Protein AF-A0A2N2BNC6-F1 (afdb_monomer)

Nearest PDB structures (foldseek):
  4uoi-assembly4_F  TM=2.845E-01  e=2.502E+00  Hepatitis C virus (isolate H77)
  4uoi-assembly1_A  TM=2.787E-01  e=2.677E+00  Hepatitis C virus (isolate H77)
  4uoi-assembly2_D  TM=2.886E-01  e=3.064E+00  Hepatitis C virus (isolate H77)
  4uoi-assembly4_B-3  TM=2.721E-01  e=2.677E+00  Hepatitis C virus (isolate H77)

Structure (mmCIF, N/CA/C/O backbone):
data_AF-A0A2N2BNC6-F1
#
_entry.id   AF-A0A2N2BNC6-F1
#
loop_
_atom_site.group_PDB
_atom_site.id
_atom_site.type_symbol
_atom_site.label_atom_id
_atom_site.label_alt_id
_atom_site.label_comp_id
_atom_site.label_asym_id
_atom_site.label_entity_id
_atom_site.label_seq_id
_atom_site.pdbx_PDB_ins_code
_atom_site.Cartn_x
_atom_site.Cartn_y
_atom_site.Cartn_z
_atom_site.occupancy
_atom_site.B_iso_or_equiv
_atom_site.auth_seq_id
_atom_site.auth_comp_id
_atom_site.auth_asym_id
_atom_site.auth_atom_id
_atom_site.pdbx_PDB_model_num
ATOM 1 N N . MET A 1 1 ? 10.978 -22.436 -1.335 1.00 43.81 1 MET A N 1
ATOM 2 C CA . MET A 1 1 ? 9.559 -22.038 -1.418 1.00 43.81 1 MET A CA 1
ATOM 3 C C . MET A 1 1 ? 9.028 -21.816 -0.010 1.00 43.81 1 MET A C 1
ATOM 5 O O . MET A 1 1 ? 8.522 -22.744 0.602 1.00 43.81 1 MET A O 1
ATOM 9 N N . CYS A 1 2 ? 9.205 -20.620 0.548 1.00 50.09 2 CYS A N 1
ATOM 10 C CA . CYS A 1 2 ? 8.453 -20.210 1.731 1.00 50.09 2 CYS A CA 1
ATOM 11 C C . CYS A 1 2 ? 7.130 -19.623 1.226 1.00 50.09 2 CYS A C 1
ATOM 13 O O . CYS A 1 2 ? 7.057 -18.444 0.900 1.00 50.09 2 CYS A O 1
ATOM 15 N N . GLY A 1 3 ? 6.116 -20.478 1.057 1.00 49.09 3 GLY A N 1
ATOM 16 C CA . GLY A 1 3 ? 4.764 -20.033 0.721 1.00 49.09 3 GLY A CA 1
ATOM 17 C C . GLY A 1 3 ? 4.263 -19.125 1.838 1.00 49.09 3 GLY A C 1
ATOM 18 O O . GLY A 1 3 ? 4.070 -19.581 2.965 1.00 49.09 3 GLY A O 1
ATOM 19 N N . ARG A 1 4 ? 4.161 -17.827 1.556 1.00 66.50 4 ARG A N 1
ATOM 20 C CA . ARG A 1 4 ? 3.705 -16.830 2.517 1.00 66.50 4 ARG A CA 1
ATOM 21 C C . ARG A 1 4 ? 2.184 -16.811 2.442 1.00 66.50 4 ARG A C 1
ATOM 23 O O . ARG A 1 4 ? 1.621 -16.364 1.453 1.00 66.50 4 ARG A O 1
ATOM 30 N N . TYR A 1 5 ? 1.531 -17.345 3.464 1.00 58.91 5 TYR A N 1
ATOM 31 C CA . TYR A 1 5 ? 0.080 -17.274 3.592 1.00 58.91 5 TYR A CA 1
ATOM 32 C C . TYR A 1 5 ? -0.254 -16.140 4.552 1.00 58.91 5 TYR A C 1
ATOM 34 O O . TYR A 1 5 ? 0.338 -16.045 5.629 1.00 58.91 5 TYR A O 1
ATOM 42 N N . ILE A 1 6 ? -1.185 -15.280 4.155 1.00 70.75 6 ILE A N 1
ATOM 43 C CA . ILE A 1 6 ? -1.709 -14.215 5.002 1.00 70.75 6 ILE A CA 1
ATOM 44 C C . ILE A 1 6 ? -3.213 -14.443 5.122 1.00 70.75 6 ILE A C 1
ATOM 46 O O . ILE A 1 6 ? -3.910 -14.543 4.115 1.00 70.75 6 ILE A O 1
ATOM 50 N N . LEU A 1 7 ? -3.698 -14.577 6.356 1.00 71.88 7 LEU A N 1
ATOM 51 C CA . LEU A 1 7 ? -5.120 -14.663 6.672 1.00 71.88 7 LEU A CA 1
ATOM 52 C C . LEU A 1 7 ? -5.523 -13.344 7.324 1.00 71.88 7 LEU A C 1
ATOM 54 O O . LEU A 1 7 ? -4.995 -13.000 8.380 1.00 71.88 7 LEU A O 1
ATOM 58 N N . TYR A 1 8 ? -6.432 -12.616 6.684 1.00 79.56 8 TYR A N 1
ATOM 59 C CA . TYR A 1 8 ? -7.009 -11.389 7.222 1.00 79.56 8 TYR A CA 1
ATOM 60 C C . TYR A 1 8 ? -8.365 -11.690 7.858 1.00 79.56 8 TYR A C 1
ATOM 62 O O . TYR A 1 8 ? -9.135 -12.501 7.346 1.00 79.56 8 TYR A O 1
ATOM 70 N N . SER A 1 9 ? -8.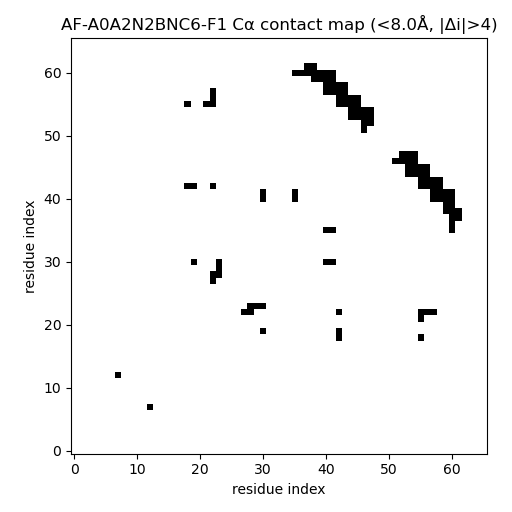682 -11.011 8.954 1.00 87.50 9 SER A N 1
ATOM 71 C CA . SER A 1 9 ? -10.060 -10.894 9.428 1.00 87.50 9 SER A CA 1
ATOM 72 C C . SER A 1 9 ? -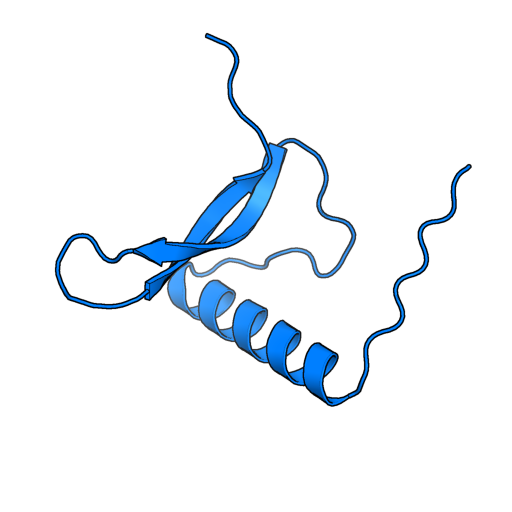10.886 -10.008 8.487 1.00 87.50 9 SER A C 1
ATOM 74 O O . SER A 1 9 ? -10.349 -9.120 7.821 1.00 87.50 9 SER A O 1
ATOM 76 N N . ASP A 1 10 ? -12.215 -10.140 8.511 1.00 88.19 10 ASP A N 1
ATOM 77 C CA . ASP A 1 10 ? -13.132 -9.288 7.729 1.00 88.19 10 ASP A CA 1
ATOM 78 C C . ASP A 1 10 ? -12.930 -7.783 7.970 1.00 88.19 10 ASP A C 1
ATOM 80 O O . ASP A 1 10 ? -13.294 -6.943 7.141 1.00 88.19 10 ASP A O 1
ATOM 84 N N . LYS A 1 11 ? -12.431 -7.413 9.155 1.00 87.75 11 LYS A N 1
ATOM 85 C CA . LYS A 1 11 ? -12.139 -6.021 9.507 1.00 87.75 11 LYS A CA 1
ATOM 86 C C . LYS A 1 11 ? -10.881 -5.537 8.791 1.00 87.75 11 LYS A C 1
ATOM 88 O O . LYS A 1 11 ? -10.883 -4.435 8.249 1.00 87.75 11 LYS A O 1
ATOM 93 N N . GLU A 1 12 ? -9.831 -6.349 8.794 1.00 86.88 12 GLU A N 1
ATOM 94 C CA . GLU A 1 12 ? -8.571 -6.041 8.116 1.00 86.88 12 GLU A CA 1
ATOM 95 C C . GLU A 1 12 ? -8.769 -6.004 6.602 1.00 86.88 12 GLU A C 1
ATOM 97 O O . GLU A 1 12 ? -8.325 -5.057 5.962 1.00 86.88 12 GLU A O 1
ATOM 102 N N . GLU A 1 13 ? -9.527 -6.947 6.035 1.00 87.00 13 GLU A N 1
ATOM 103 C CA . GLU A 1 13 ? -9.829 -6.950 4.602 1.00 87.00 13 GLU A CA 1
ATOM 104 C C . GLU A 1 13 ? -10.589 -5.683 4.180 1.00 87.00 13 GLU A C 1
ATOM 106 O O . GLU A 1 13 ? -10.248 -5.049 3.179 1.00 87.00 13 GLU A O 1
ATOM 111 N N . ARG A 1 14 ? -11.592 -5.263 4.964 1.00 89.00 14 ARG A N 1
ATOM 112 C CA . ARG A 1 14 ? -12.324 -4.012 4.711 1.00 89.00 14 ARG A CA 1
ATOM 113 C C . ARG A 1 14 ? -11.423 -2.784 4.799 1.00 89.00 14 ARG A C 1
ATOM 115 O O . ARG A 1 14 ? -11.529 -1.905 3.947 1.00 89.00 14 ARG A O 1
ATOM 122 N N . ALA A 1 15 ? -10.538 -2.730 5.792 1.00 87.94 15 ALA A N 1
ATOM 123 C CA . ALA A 1 15 ? -9.592 -1.627 5.937 1.00 87.94 15 ALA A CA 1
ATOM 124 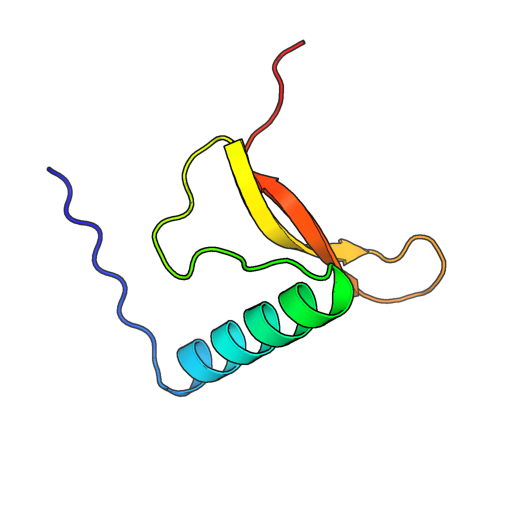C C . ALA A 1 15 ? -8.619 -1.557 4.747 1.00 87.94 15 ALA A C 1
ATOM 126 O O . ALA A 1 15 ? -8.418 -0.485 4.183 1.00 87.94 15 ALA A O 1
ATOM 127 N N . ILE A 1 16 ? -8.074 -2.699 4.314 1.00 87.88 16 ILE A N 1
ATOM 128 C CA . ILE A 1 16 ? -7.166 -2.775 3.162 1.00 87.88 16 ILE A CA 1
ATOM 129 C C . ILE A 1 16 ? -7.883 -2.353 1.873 1.00 87.88 16 ILE A C 1
ATOM 131 O O . ILE A 1 16 ? -7.331 -1.574 1.097 1.00 87.88 16 ILE A O 1
ATOM 135 N N . LYS A 1 17 ? -9.128 -2.801 1.653 1.00 88.88 17 LYS A N 1
ATOM 136 C CA . LYS A 1 17 ? -9.930 -2.382 0.488 1.00 88.88 17 LYS A CA 1
ATOM 137 C C . LYS A 1 17 ? -10.136 -0.869 0.447 1.00 88.88 17 LYS A C 1
ATOM 139 O O . LYS A 1 17 ? -9.918 -0.276 -0.605 1.00 88.88 17 LYS A O 1
ATOM 144 N N . ALA A 1 18 ? -10.476 -0.257 1.581 1.00 90.94 18 ALA A N 1
ATOM 145 C CA . ALA A 1 18 ? -10.654 1.191 1.672 1.00 90.94 18 ALA A CA 1
ATOM 146 C C . ALA A 1 18 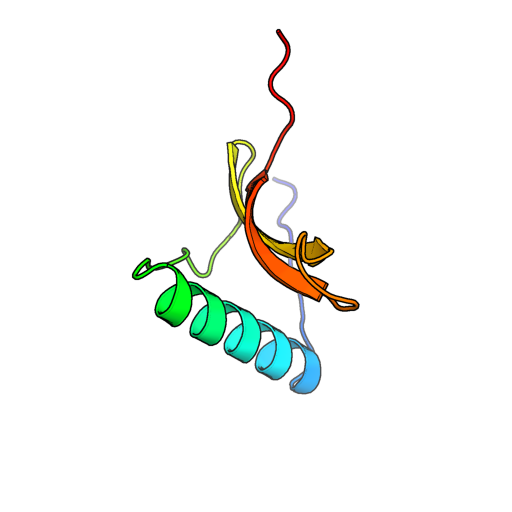? -9.364 1.954 1.320 1.00 90.94 18 ALA A C 1
ATOM 148 O O . ALA A 1 18 ? -9.411 2.905 0.543 1.00 90.94 18 ALA A O 1
ATOM 149 N N . ILE A 1 19 ? -8.208 1.491 1.813 1.00 91.19 19 ILE A N 1
ATOM 150 C CA . ILE A 1 19 ? -6.896 2.075 1.486 1.00 91.19 19 ILE A CA 1
ATOM 151 C C . ILE A 1 19 ? -6.618 2.003 -0.022 1.00 91.19 19 ILE A C 1
ATOM 153 O O . ILE A 1 19 ? -6.209 2.992 -0.628 1.00 91.19 19 ILE A O 1
ATOM 157 N N . VAL A 1 20 ? -6.846 0.840 -0.642 1.00 88.62 20 VAL A N 1
ATOM 158 C CA . VAL A 1 20 ? -6.609 0.648 -2.082 1.00 88.62 20 VAL A CA 1
ATOM 159 C C . VAL A 1 20 ? -7.531 1.537 -2.917 1.00 88.62 20 VAL A C 1
ATOM 161 O O . VAL A 1 20 ? -7.085 2.135 -3.894 1.00 88.62 20 VAL A O 1
ATOM 164 N N . GLU A 1 21 ? -8.806 1.646 -2.545 1.00 90.12 21 GLU A N 1
ATOM 165 C CA . GLU A 1 21 ? -9.771 2.503 -3.240 1.00 90.12 21 GLU A CA 1
ATOM 166 C C . GLU A 1 21 ? -9.396 3.984 -3.146 1.00 90.12 21 GLU A C 1
ATOM 168 O O . GLU A 1 21 ? -9.358 4.661 -4.175 1.00 90.12 21 GLU A O 1
ATOM 173 N N . GLU A 1 22 ? -9.054 4.471 -1.952 1.00 91.25 22 GLU A N 1
ATOM 174 C CA . GLU A 1 22 ? -8.657 5.866 -1.734 1.00 91.25 22 GLU A CA 1
ATOM 175 C C . GLU A 1 22 ? -7.421 6.237 -2.566 1.00 91.25 22 GLU A C 1
ATOM 177 O O . GLU A 1 22 ? -7.389 7.274 -3.231 1.00 91.25 22 GLU A O 1
ATOM 182 N N . VAL A 1 23 ? -6.413 5.366 -2.593 1.00 90.56 23 VAL A N 1
ATOM 183 C CA . VAL A 1 23 ? -5.164 5.620 -3.322 1.00 90.56 23 VAL A CA 1
ATOM 184 C C . VAL A 1 23 ? -5.372 5.554 -4.831 1.00 90.56 23 VAL A C 1
ATOM 186 O O . VAL A 1 23 ? -4.864 6.414 -5.553 1.00 90.56 23 VAL A O 1
ATOM 189 N N . ASN A 1 24 ? -6.144 4.581 -5.317 1.00 88.81 24 ASN A N 1
ATOM 190 C CA . ASN A 1 24 ? -6.473 4.486 -6.738 1.00 88.81 24 ASN A CA 1
ATOM 191 C C . ASN A 1 24 ? -7.235 5.731 -7.213 1.00 88.81 24 ASN A C 1
ATOM 193 O O . ASN A 1 24 ? -6.945 6.253 -8.288 1.00 88.81 24 ASN A O 1
ATOM 197 N N . GLN A 1 25 ? -8.160 6.248 -6.396 1.00 90.25 25 GLN A N 1
ATOM 198 C CA . GLN A 1 25 ? -8.860 7.501 -6.684 1.00 90.25 25 GLN A CA 1
ATOM 199 C C . GLN A 1 25 ? -7.912 8.706 -6.668 1.00 90.25 25 GLN A C 1
ATOM 201 O O . GLN A 1 25 ? -7.932 9.507 -7.602 1.00 90.25 25 GLN A O 1
ATOM 206 N N . LYS A 1 26 ? -7.061 8.825 -5.640 1.00 90.50 26 LYS A N 1
ATOM 207 C CA . LYS A 1 26 ? -6.147 9.965 -5.462 1.00 90.50 26 LYS A CA 1
ATOM 208 C C . LYS A 1 26 ? -5.091 10.060 -6.565 1.00 90.50 26 LYS A C 1
ATOM 210 O O . LYS A 1 26 ? -4.800 11.158 -7.030 1.00 90.50 26 LYS A O 1
ATOM 215 N N . TYR A 1 27 ? -4.524 8.930 -6.982 1.00 88.06 27 TYR A N 1
ATOM 216 C CA . TYR A 1 27 ? -3.400 8.885 -7.924 1.00 88.06 27 TYR A CA 1
ATOM 217 C C . TYR A 1 27 ? -3.782 8.420 -9.334 1.00 88.06 27 TYR A C 1
ATOM 219 O O . TYR A 1 27 ? -2.897 8.282 -10.174 1.00 88.06 27 TYR A O 1
ATOM 227 N N . GLN A 1 28 ? -5.071 8.167 -9.600 1.00 85.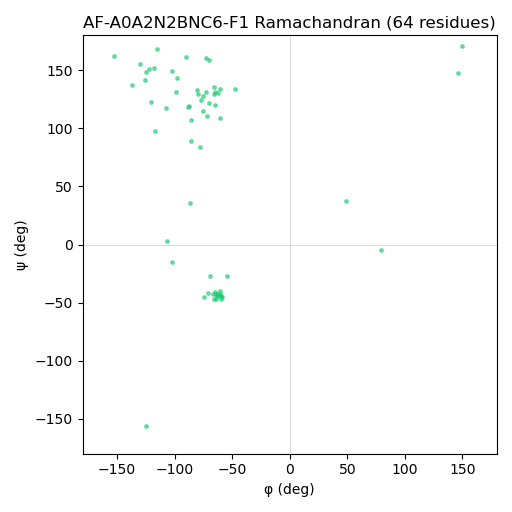88 28 GLN A N 1
ATOM 228 C CA . GLN A 1 28 ? -5.568 7.626 -10.877 1.00 85.88 28 GLN A CA 1
ATOM 229 C C . GLN A 1 28 ? -4.783 6.387 -11.343 1.00 85.88 28 GLN A C 1
ATOM 231 O O . GLN A 1 28 ? -4.515 6.205 -12.529 1.00 85.88 28 GLN A O 1
ATOM 236 N N . THR A 1 29 ? -4.392 5.541 -10.389 1.00 80.38 29 THR A N 1
ATOM 237 C CA . THR A 1 29 ? -3.618 4.322 -10.638 1.00 80.38 29 THR A CA 1
ATOM 238 C C . THR A 1 29 ? -4.427 3.0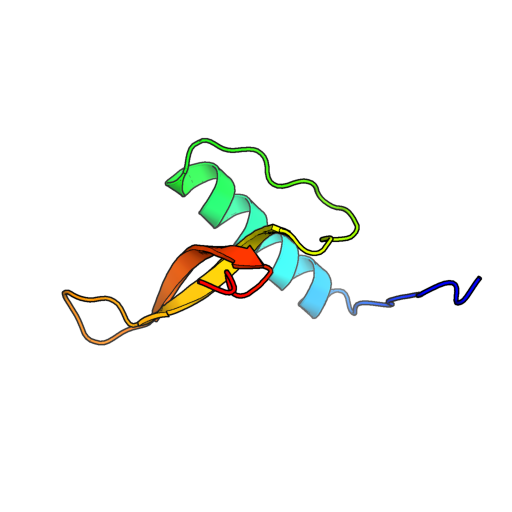82 -10.275 1.00 80.38 29 THR A C 1
ATOM 240 O O . THR A 1 29 ? -5.469 3.173 -9.626 1.00 80.38 29 THR A O 1
ATOM 243 N N . ALA A 1 30 ? -3.936 1.917 -10.684 1.00 77.12 30 ALA A N 1
ATOM 244 C CA . ALA A 1 30 ? -4.415 0.628 -10.218 1.00 77.12 30 ALA A CA 1
ATOM 245 C C . ALA A 1 30 ? -3.264 -0.074 -9.498 1.00 77.12 30 ALA A C 1
ATOM 247 O O . ALA A 1 30 ? -2.402 -0.674 -10.136 1.00 77.12 30 ALA A O 1
ATOM 248 N N . ILE A 1 31 ? -3.234 0.018 -8.167 1.00 77.25 31 ILE A N 1
ATOM 249 C CA . ILE A 1 31 ? -2.286 -0.777 -7.379 1.00 77.25 31 ILE A CA 1
ATOM 250 C C . ILE A 1 31 ? -2.642 -2.256 -7.556 1.00 77.25 31 ILE A C 1
ATOM 252 O O . ILE A 1 31 ? -3.811 -2.639 -7.409 1.00 77.25 31 ILE A O 1
ATOM 256 N N . GLU A 1 32 ? -1.647 -3.086 -7.863 1.00 68.12 32 GLU A N 1
ATOM 257 C CA . GLU A 1 32 ? -1.845 -4.530 -7.945 1.00 68.12 32 GLU A CA 1
ATOM 258 C C . GLU A 1 32 ? -2.263 -5.091 -6.580 1.00 68.12 32 GLU A C 1
ATOM 260 O O . GLU A 1 32 ? -1.662 -4.809 -5.546 1.00 68.12 32 GLU A O 1
ATOM 265 N N . LYS A 1 33 ? -3.330 -5.896 -6.567 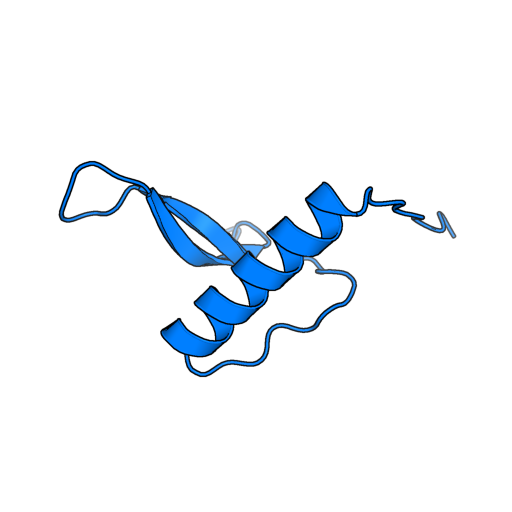1.00 67.06 33 LYS A N 1
ATOM 266 C CA . LYS A 1 33 ? -3.926 -6.465 -5.345 1.00 67.06 33 LYS A CA 1
ATOM 267 C C . LYS A 1 33 ? -3.248 -7.778 -4.921 1.00 67.06 33 LYS A C 1
ATOM 269 O O . LYS A 1 33 ? -3.925 -8.701 -4.474 1.00 67.06 33 LYS A O 1
ATOM 274 N N . GLY A 1 34 ? -1.935 -7.871 -5.122 1.00 71.69 34 GLY A N 1
ATOM 275 C CA . GLY A 1 34 ? -1.131 -9.075 -4.914 1.00 71.69 34 GLY A CA 1
ATOM 276 C C . GLY A 1 34 ? 0.048 -8.848 -3.973 1.00 71.69 34 GLY A C 1
ATOM 277 O O . GLY A 1 34 ? 0.033 -7.946 -3.134 1.00 71.69 34 GLY A O 1
ATOM 278 N N . ASP A 1 35 ? 1.072 -9.687 -4.113 1.00 75.06 35 ASP A N 1
ATOM 279 C CA . ASP A 1 35 ? 2.331 -9.496 -3.400 1.00 75.06 35 ASP A CA 1
ATOM 280 C C . ASP A 1 35 ? 3.017 -8.213 -3.886 1.00 75.06 35 ASP A C 1
ATOM 282 O O . ASP A 1 35 ? 3.208 -8.017 -5.082 1.00 75.06 35 ASP A O 1
ATOM 286 N N . ILE A 1 36 ? 3.409 -7.354 -2.945 1.00 76.88 36 ILE A N 1
ATOM 287 C CA . ILE A 1 36 ? 4.247 -6.183 -3.218 1.00 76.88 36 ILE A CA 1
ATOM 288 C C . ILE A 1 36 ? 5.708 -6.627 -3.133 1.00 76.88 36 ILE A C 1
ATOM 290 O O . ILE A 1 36 ? 6.178 -7.070 -2.076 1.00 76.88 36 ILE A O 1
ATOM 294 N N . TYR A 1 37 ? 6.441 -6.495 -4.232 1.00 80.19 37 TYR A N 1
ATOM 295 C CA . TYR A 1 37 ? 7.856 -6.822 -4.322 1.00 80.19 37 TYR A CA 1
ATOM 296 C C . TYR A 1 37 ? 8.740 -5.614 -3.982 1.00 80.19 37 TYR A C 1
ATOM 298 O O . TYR A 1 37 ? 8.305 -4.457 -4.007 1.00 80.19 37 TYR A O 1
ATOM 306 N N . PRO A 1 38 ? 10.027 -5.841 -3.653 1.00 81.94 38 PRO A N 1
ATOM 307 C CA . PRO A 1 38 ? 11.012 -4.769 -3.637 1.00 81.94 38 PRO A CA 1
ATOM 308 C C . PRO A 1 38 ? 10.926 -3.936 -4.913 1.00 81.94 38 PRO A C 1
ATOM 310 O O . PRO A 1 38 ? 10.911 -4.485 -6.008 1.00 81.94 38 PRO A O 1
ATOM 313 N N . THR A 1 39 ? 10.938 -2.616 -4.751 1.00 81.81 39 THR A N 1
ATOM 314 C CA . THR A 1 39 ? 10.812 -1.583 -5.790 1.00 81.81 39 THR A CA 1
ATOM 315 C C . THR A 1 39 ? 9.407 -1.281 -6.314 1.00 81.81 39 THR A C 1
ATOM 317 O O . THR A 1 39 ? 9.274 -0.289 -7.034 1.00 81.81 39 THR A O 1
ATOM 320 N N . ASP A 1 40 ? 8.378 -2.015 -5.894 1.00 84.62 40 ASP A N 1
ATOM 321 C CA . ASP A 1 40 ? 6.993 -1.708 -6.260 1.00 84.62 40 ASP A CA 1
ATOM 322 C C . ASP A 1 40 ? 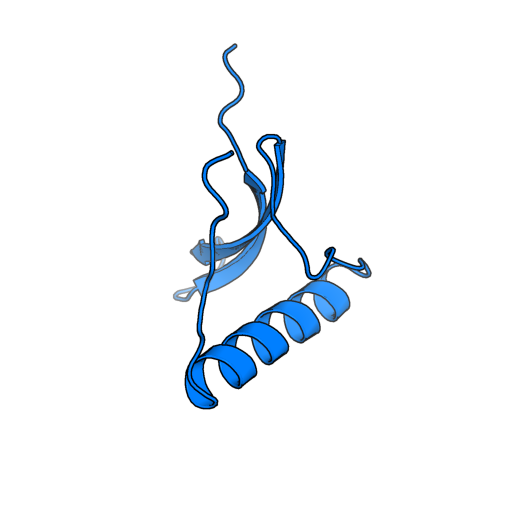6.472 -0.466 -5.534 1.00 84.62 40 ASP A C 1
ATOM 324 O O . ASP A 1 40 ? 7.007 -0.040 -4.506 1.00 84.62 40 ASP A O 1
ATOM 328 N N . LEU A 1 41 ? 5.411 0.135 -6.069 1.00 87.19 41 LEU A N 1
ATOM 329 C CA . LEU A 1 41 ? 4.691 1.197 -5.377 1.00 87.19 41 LEU A CA 1
ATOM 330 C C . LEU A 1 41 ? 3.751 0.594 -4.333 1.00 87.19 41 LEU A C 1
ATOM 332 O O . LEU A 1 41 ? 2.939 -0.274 -4.642 1.00 87.19 41 LEU A O 1
ATOM 336 N N . ALA A 1 42 ? 3.835 1.105 -3.109 1.00 89.00 42 ALA A N 1
ATOM 337 C CA . ALA A 1 42 ? 2.995 0.709 -1.994 1.00 89.00 42 ALA A CA 1
ATOM 338 C C . ALA A 1 42 ? 2.314 1.937 -1.367 1.00 89.00 42 ALA A C 1
ATOM 340 O O . ALA A 1 42 ? 2.950 2.992 -1.239 1.00 89.00 42 ALA A O 1
ATOM 341 N N . PRO A 1 43 ? 1.041 1.816 -0.955 1.00 90.38 43 PRO A N 1
ATOM 342 C CA . PRO A 1 43 ? 0.360 2.858 -0.204 1.00 90.38 43 PRO A CA 1
ATOM 343 C C . PRO A 1 43 ? 0.881 2.926 1.239 1.00 90.38 43 PRO A C 1
ATOM 345 O O . PRO A 1 43 ? 0.974 1.910 1.928 1.00 90.38 43 PRO A O 1
ATOM 348 N N . VAL A 1 44 ? 1.216 4.129 1.706 1.00 90.12 44 VAL A N 1
ATOM 349 C CA . VAL A 1 44 ? 1.755 4.397 3.046 1.00 90.12 44 VAL A CA 1
ATOM 350 C C . VAL A 1 44 ? 1.072 5.632 3.626 1.00 90.12 44 VAL A C 1
ATOM 352 O O . VAL A 1 44 ? 0.914 6.630 2.931 1.00 90.12 44 VAL A O 1
ATOM 355 N N . TYR A 1 45 ? 0.696 5.589 4.906 1.00 90.75 45 TYR A N 1
ATOM 356 C CA . TYR A 1 45 ? 0.308 6.800 5.630 1.00 90.75 45 TYR A CA 1
ATOM 357 C C . TYR A 1 45 ? 1.557 7.614 5.976 1.00 90.75 45 TYR A C 1
ATOM 359 O O . TYR A 1 45 ? 2.401 7.155 6.748 1.00 90.75 45 TYR A O 1
ATOM 367 N N . ALA A 1 46 ? 1.668 8.809 5.404 1.00 90.62 46 ALA A N 1
ATOM 368 C CA . ALA A 1 46 ? 2.761 9.743 5.631 1.00 90.62 46 ALA A CA 1
ATOM 369 C C . ALA A 1 46 ? 2.240 11.047 6.260 1.00 90.62 46 ALA A C 1
ATOM 371 O O . ALA A 1 46 ? 1.075 11.400 6.059 1.00 90.62 46 ALA A O 1
ATOM 372 N N . PRO A 1 47 ? 3.060 11.763 7.049 1.00 91.94 47 PRO A N 1
ATOM 373 C CA . PRO A 1 47 ? 2.677 13.063 7.580 1.00 91.94 47 PRO A CA 1
ATOM 374 C C . PRO A 1 47 ? 2.409 14.043 6.443 1.00 91.94 47 PRO A C 1
ATOM 376 O O . PRO A 1 47 ? 3.223 14.163 5.531 1.00 91.94 47 PRO A O 1
ATOM 379 N N . ARG A 1 48 ? 1.306 14.782 6.539 1.00 87.69 48 ARG A N 1
ATOM 380 C CA . ARG A 1 48 ? 1.035 15.881 5.613 1.00 87.69 48 ARG A CA 1
ATOM 381 C C . ARG A 1 48 ? 2.059 16.995 5.802 1.00 87.69 48 ARG A C 1
ATOM 383 O O . ARG A 1 48 ? 2.315 17.410 6.931 1.00 87.69 48 ARG A O 1
ATOM 390 N N . GLU A 1 49 ? 2.586 17.534 4.705 1.00 81.06 49 GLU A N 1
ATOM 391 C CA . GLU A 1 49 ? 3.503 18.684 4.759 1.00 81.06 49 GLU A CA 1
ATOM 392 C C . GLU A 1 49 ? 2.793 19.979 5.199 1.00 81.06 49 GLU A C 1
ATOM 394 O O . GLU A 1 49 ? 3.414 20.866 5.783 1.00 81.06 49 GLU A O 1
ATOM 399 N N . ASP A 1 50 ? 1.485 20.091 4.944 1.00 80.19 50 ASP A N 1
ATOM 400 C CA . ASP A 1 50 ? 0.720 21.336 5.061 1.00 80.19 50 ASP A CA 1
ATOM 401 C C . ASP A 1 50 ? -0.151 21.452 6.327 1.00 80.19 50 ASP A C 1
ATOM 403 O O . ASP A 1 50 ? -0.642 22.542 6.638 1.00 80.19 50 ASP A O 1
ATOM 407 N N . ARG A 1 51 ? -0.397 20.352 7.055 1.00 79.94 51 ARG A N 1
ATOM 408 C CA . ARG A 1 51 ? -1.349 20.288 8.184 1.00 79.94 51 ARG A CA 1
ATOM 409 C C . ARG A 1 51 ? -0.982 19.212 9.206 1.00 79.94 51 ARG A C 1
ATOM 411 O O . ARG A 1 51 ? -0.289 18.253 8.897 1.00 79.94 51 ARG A O 1
ATOM 418 N N . GLN A 1 52 ? -1.541 19.313 10.418 1.00 84.56 52 GLN A N 1
ATOM 419 C CA . GLN A 1 52 ? -1.568 18.176 11.344 1.00 84.56 52 GLN A CA 1
ATOM 420 C C . GLN A 1 52 ? -2.429 17.048 10.760 1.00 84.56 52 GLN A C 1
ATOM 422 O O . GLN A 1 52 ? -3.621 17.231 10.516 1.00 84.56 52 GLN A O 1
ATOM 427 N N . GLY A 1 53 ? -1.822 15.881 10.558 1.00 86.81 53 GLY A N 1
ATOM 428 C CA . GLY A 1 53 ? -2.509 14.676 10.108 1.00 86.81 53 GLY A CA 1
ATOM 429 C C . GLY A 1 53 ? -1.609 13.759 9.288 1.00 86.81 53 GLY A C 1
ATOM 430 O O . GLY A 1 53 ? -0.495 14.124 8.918 1.00 86.81 53 GLY A O 1
ATOM 431 N N . MET A 1 54 ? -2.119 12.563 9.009 1.00 90.25 54 MET A N 1
ATOM 432 C CA . MET A 1 54 ? -1.534 11.634 8.045 1.00 90.25 54 MET A CA 1
ATOM 433 C C . MET A 1 54 ? -2.346 11.680 6.751 1.00 90.25 54 MET A C 1
ATOM 435 O O . MET A 1 54 ? -3.560 11.890 6.788 1.00 90.25 54 MET A O 1
ATOM 439 N N . GLU A 1 55 ? -1.699 11.441 5.621 1.00 91.12 55 GLU A N 1
ATOM 440 C CA . GLU A 1 55 ? -2.351 11.198 4.341 1.00 91.12 55 GLU A CA 1
ATOM 441 C C . GLU A 1 55 ? -1.803 9.940 3.671 1.00 91.12 55 GLU A C 1
ATOM 443 O O . GLU A 1 55 ? -0.684 9.511 3.943 1.00 91.12 55 GLU A O 1
ATOM 448 N N . LEU A 1 56 ? -2.608 9.337 2.798 1.00 91.56 56 LEU A N 1
ATOM 449 C CA . LEU A 1 56 ? -2.174 8.211 1.984 1.00 91.56 56 LEU A CA 1
ATOM 450 C C . LEU A 1 56 ? -1.300 8.686 0.825 1.00 91.56 56 LEU A C 1
ATOM 452 O O . LEU A 1 56 ? -1.726 9.499 0.001 1.00 91.56 56 LEU A O 1
ATOM 456 N N . GLU A 1 57 ? -0.095 8.134 0.749 1.00 91.56 57 GLU A N 1
ATOM 457 C CA . GLU A 1 57 ? 0.869 8.375 -0.314 1.00 91.56 57 GLU A CA 1
ATOM 458 C C . GLU A 1 57 ? 1.333 7.081 -0.975 1.00 91.56 57 GLU A C 1
ATOM 460 O O . GLU A 1 57 ? 1.464 6.046 -0.325 1.00 91.56 57 GLU A O 1
ATOM 465 N N . LEU A 1 58 ? 1.646 7.149 -2.271 1.00 89.94 58 LEU A N 1
ATOM 466 C CA . LEU A 1 58 ? 2.349 6.075 -2.971 1.00 89.94 58 LEU A CA 1
ATOM 467 C C . LEU A 1 58 ? 3.857 6.266 -2.844 1.00 89.94 58 LEU A C 1
ATOM 469 O O . LEU A 1 58 ? 4.417 7.247 -3.336 1.00 89.94 58 LEU A O 1
ATOM 473 N N . LYS A 1 59 ? 4.526 5.300 -2.215 1.00 88.88 59 LYS A N 1
ATOM 474 C CA . LYS A 1 59 ? 5.985 5.279 -2.068 1.00 88.88 59 LYS A CA 1
ATOM 475 C C . LYS A 1 59 ? 6.563 4.007 -2.664 1.00 88.88 59 LYS A C 1
ATOM 477 O O . LYS A 1 59 ? 5.928 2.959 -2.671 1.00 88.88 59 LYS A O 1
ATOM 482 N N . LYS A 1 60 ? 7.800 4.098 -3.144 1.00 87.44 60 LYS A N 1
ATOM 483 C CA . LYS A 1 60 ? 8.541 2.944 -3.653 1.00 87.44 60 LYS A CA 1
ATOM 484 C C . LYS A 1 60 ? 9.031 2.082 -2.485 1.00 87.44 60 LYS A C 1
ATOM 486 O O . LYS A 1 60 ? 9.679 2.596 -1.573 1.00 87.44 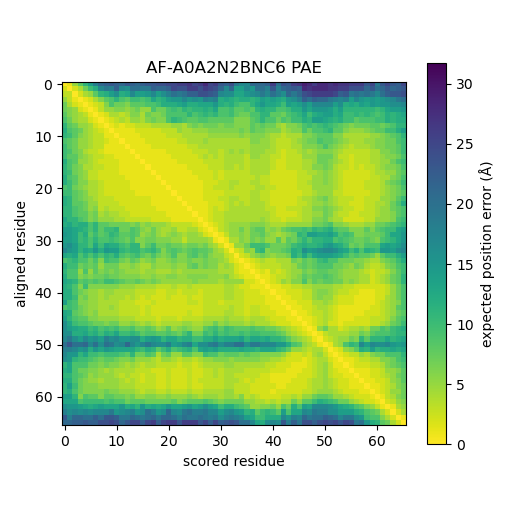60 LYS A O 1
ATOM 491 N N . TRP A 1 61 ? 8.742 0.785 -2.512 1.00 83.38 61 TRP A N 1
ATOM 492 C CA . TRP A 1 61 ? 9.106 -0.167 -1.465 1.00 83.38 61 TRP A CA 1
ATOM 493 C C . TRP A 1 61 ? 10.586 -0.556 -1.561 1.00 83.38 61 TRP A C 1
ATOM 495 O O . TRP A 1 61 ? 10.966 -1.555 -2.170 1.00 83.38 61 TRP A O 1
ATOM 505 N N . GLY A 1 62 ? 11.450 0.270 -0.982 1.00 80.50 62 GLY A N 1
ATOM 506 C CA . GLY A 1 62 ? 12.888 0.027 -0.912 1.00 80.50 62 GLY A CA 1
ATOM 507 C C . GLY A 1 62 ? 13.698 1.315 -0.996 1.00 80.50 62 GLY A C 1
ATOM 508 O O . GLY A 1 62 ? 13.321 2.267 -1.678 1.00 80.50 62 GLY A O 1
ATOM 509 N N . TYR A 1 63 ? 14.837 1.340 -0.311 1.00 69.12 63 TYR A N 1
ATOM 510 C CA . TYR A 1 63 ? 15.775 2.456 -0.376 1.00 69.12 63 TYR A CA 1
ATOM 511 C C . TYR A 1 63 ? 16.640 2.342 -1.634 1.00 69.12 63 TYR A C 1
ATOM 513 O O . TYR A 1 63 ? 17.198 1.278 -1.908 1.00 69.12 63 TYR A O 1
ATOM 521 N N . HIS A 1 64 ? 16.797 3.435 -2.384 1.00 65.00 64 HIS A N 1
ATOM 522 C CA . HIS A 1 64 ? 17.875 3.505 -3.368 1.00 65.00 64 HIS A CA 1
ATOM 523 C C . HIS A 1 64 ? 19.199 3.610 -2.607 1.00 65.00 64 HIS A C 1
ATOM 525 O O . HIS A 1 64 ? 19.390 4.536 -1.819 1.00 65.00 64 HIS A O 1
ATOM 531 N N . ARG A 1 65 ? 20.111 2.657 -2.829 1.00 58.41 65 ARG A N 1
ATOM 532 C CA . ARG A 1 65 ? 21.529 2.886 -2.540 1.00 58.41 65 ARG A CA 1
ATOM 533 C C . ARG A 1 65 ? 22.035 3.849 -3.611 1.00 58.41 65 ARG A C 1
ATOM 535 O O . ARG A 1 65 ? 22.054 3.475 -4.781 1.00 58.41 65 ARG A O 1
ATOM 542 N N . HIS A 1 66 ? 22.336 5.079 -3.207 1.00 52.53 66 HIS A N 1
ATOM 543 C CA . HIS A 1 66 ? 23.226 5.950 -3.970 1.00 52.53 66 HIS A CA 1
ATOM 544 C C . HIS A 1 66 ? 24.643 5.377 -3.958 1.00 52.53 66 HIS A C 1
ATOM 546 O O . HIS A 1 66 ? 25.019 4.782 -2.918 1.00 52.53 66 HIS A O 1
#

Mean predicted aligned error: 6.97 Å

Radius of gyration: 13.93 Å; Cα contacts (8 Å, |Δi|>4): 59; chains: 1; bounding box: 36×43×22 Å

Foldseek 3Di:
DPPDDDDDDPVRVVVVVVLQVVVCVVPVDHQDPDDDDQQRWDWDFDADPPDGDTDTDTDTRDDDDD

Secondary structure (DSSP, 8-state):
---------HHHHHHHHHHHHHHHHHHT----SSPPPTTSEEEEEEE-SSSSSEEEEEEESS----

Sequence (66 aa):
MCGRYILYSDKEERAIKAIVEEVNQKYQTAIEKGDIYPTDLAPVYAPREDRQGMELELKKWGYHRH

pLDDT: mean 81.21, std 11.72, range [43.81, 91.94]

Solvent-accessible surface area (backbone atoms only — not comparable to full-atom values): 4447 Å² total; per-residue (Å²): 135,85,83,84,82,83,88,71,54,76,66,54,49,51,52,53,50,52,53,53,52,53,49,24,65,75,67,76,47,80,78,79,95,63,89,84,51,86,65,35,77,40,84,40,80,39,75,44,94,88,51,96,54,70,39,84,41,82,41,60,39,67,83,82,83,127